Protein AF-A0A0G0N5J6-F1 (afdb_monomer)

Structure (mmCIF, N/CA/C/O backbone):
data_AF-A0A0G0N5J6-F1
#
_entry.id   AF-A0A0G0N5J6-F1
#
loop_
_atom_site.group_PDB
_atom_site.id
_atom_site.type_symbol
_atom_site.label_atom_id
_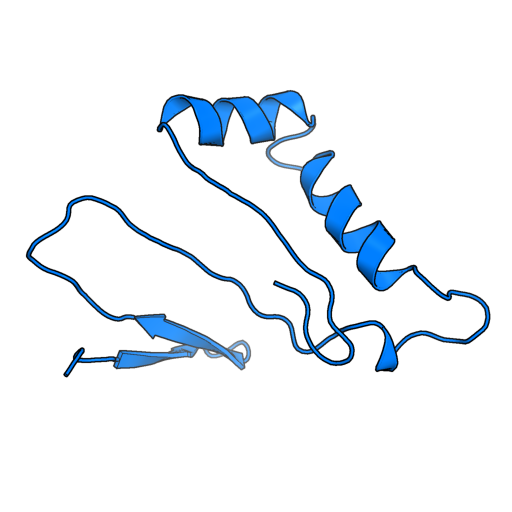atom_site.label_alt_id
_atom_site.label_comp_id
_atom_site.label_asym_id
_atom_site.label_entity_id
_atom_site.label_seq_id
_atom_site.pdbx_PDB_ins_code
_atom_site.Cartn_x
_atom_site.Cartn_y
_atom_site.Cartn_z
_atom_site.occupancy
_atom_site.B_iso_or_equiv
_atom_site.auth_seq_id
_atom_site.auth_comp_id
_atom_site.auth_asym_id
_atom_site.auth_atom_id
_atom_site.pdbx_PDB_model_num
ATOM 1 N N . MET A 1 1 ? -3.639 -3.497 -27.191 1.00 66.94 1 MET A N 1
ATOM 2 C CA . MET A 1 1 ? -4.264 -3.926 -25.921 1.00 66.94 1 MET A CA 1
ATOM 3 C C . MET A 1 1 ? -3.131 -4.365 -25.008 1.00 66.94 1 MET A C 1
ATOM 5 O O . MET A 1 1 ? -2.137 -4.834 -25.545 1.00 66.94 1 MET A O 1
ATOM 9 N N . LEU A 1 2 ? -3.204 -4.128 -23.699 1.00 80.75 2 LEU A N 1
ATOM 10 C CA . LEU A 1 2 ? -2.158 -4.611 -22.792 1.00 80.75 2 LEU A CA 1
ATOM 11 C C . LEU A 1 2 ? -2.317 -6.118 -22.610 1.00 80.75 2 LEU A C 1
ATOM 13 O O . LEU A 1 2 ? -3.413 -6.566 -22.277 1.00 80.75 2 LEU A O 1
ATOM 17 N N . ASP A 1 3 ? -1.240 -6.872 -22.814 1.00 89.94 3 ASP A N 1
ATOM 18 C CA . ASP A 1 3 ? -1.212 -8.288 -22.465 1.00 89.94 3 ASP A CA 1
ATOM 19 C C . ASP A 1 3 ? -1.131 -8.397 -20.943 1.00 89.94 3 ASP A C 1
ATOM 21 O O . ASP A 1 3 ? -0.161 -7.945 -20.334 1.00 89.94 3 ASP A O 1
ATOM 25 N N . PHE A 1 4 ? -2.164 -8.960 -20.318 1.00 94.69 4 PHE A N 1
ATOM 26 C CA . PHE A 1 4 ? -2.195 -9.181 -18.877 1.00 94.69 4 PHE A CA 1
ATOM 27 C C . PHE A 1 4 ? -2.077 -10.668 -18.548 1.00 94.69 4 PHE A C 1
ATOM 29 O O . PHE A 1 4 ? -2.642 -11.523 -19.231 1.00 94.69 4 PHE A O 1
ATOM 36 N N . LYS A 1 5 ? -1.365 -10.982 -17.465 1.00 96.19 5 LYS A N 1
ATOM 37 C CA . LYS A 1 5 ? -1.272 -12.334 -16.910 1.00 96.19 5 LYS A CA 1
ATOM 38 C C . LYS A 1 5 ? -1.809 -12.340 -15.488 1.00 96.19 5 LYS A C 1
ATOM 40 O O . LYS A 1 5 ? -1.393 -11.533 -14.661 1.00 96.19 5 LYS A O 1
ATOM 45 N N . VAL A 1 6 ? -2.692 -13.291 -15.202 1.00 97.44 6 VAL A N 1
ATOM 46 C CA . VAL A 1 6 ? -3.180 -13.570 -13.849 1.00 97.44 6 VAL A CA 1
ATOM 47 C C . VAL A 1 6 ? -2.381 -14.732 -13.268 1.00 97.44 6 VAL A C 1
ATOM 49 O O . VAL A 1 6 ? -2.144 -15.731 -13.945 1.00 97.44 6 VAL A O 1
ATOM 52 N N . THR A 1 7 ? -1.921 -14.581 -12.030 1.00 98.12 7 THR A N 1
ATOM 53 C CA . THR A 1 7 ? -1.281 -15.640 -11.244 1.00 98.12 7 THR A CA 1
ATOM 54 C C . THR A 1 7 ? -2.018 -15.775 -9.921 1.00 98.12 7 THR A C 1
ATOM 56 O O . THR A 1 7 ? -2.067 -14.821 -9.143 1.00 98.12 7 THR A O 1
ATOM 59 N N . ASP A 1 8 ? -2.583 -16.952 -9.676 1.00 98.00 8 ASP A N 1
ATOM 60 C CA . ASP A 1 8 ? -3.235 -17.296 -8.416 1.00 98.00 8 ASP A CA 1
ATOM 61 C C . ASP A 1 8 ? -2.224 -17.962 -7.475 1.00 98.00 8 ASP A C 1
ATOM 63 O O . ASP A 1 8 ? -1.503 -18.887 -7.859 1.00 98.00 8 ASP A O 1
ATOM 67 N N . PHE A 1 9 ? -2.154 -17.482 -6.237 1.00 97.56 9 PHE A N 1
ATOM 68 C CA . PHE A 1 9 ? -1.317 -18.060 -5.191 1.00 97.56 9 PHE A CA 1
ATOM 69 C C . PHE A 1 9 ? -2.136 -18.974 -4.274 1.00 97.56 9 PHE A C 1
ATOM 71 O O . PHE A 1 9 ? -3.322 -18.752 -4.039 1.00 97.56 9 PHE A O 1
ATOM 78 N N . ASN A 1 10 ? -1.476 -19.964 -3.663 1.00 97.88 10 ASN A N 1
ATOM 79 C CA . ASN A 1 10 ? -2.119 -20.930 -2.758 1.00 97.88 10 ASN A CA 1
ATOM 80 C C . ASN A 1 10 ? -2.777 -20.288 -1.523 1.00 97.88 10 ASN A C 1
ATOM 82 O O . ASN A 1 10 ? -3.629 -20.904 -0.894 1.00 97.88 10 ASN A O 1
ATOM 86 N N . ASN A 1 11 ? -2.374 -19.068 -1.157 1.00 96.19 11 ASN A N 1
ATOM 87 C CA . ASN A 1 11 ? -2.953 -18.306 -0.049 1.00 96.19 11 ASN A CA 1
ATOM 88 C C . ASN A 1 11 ? -4.160 -17.441 -0.467 1.00 96.19 11 ASN A C 1
ATOM 90 O O . ASN A 1 11 ? -4.617 -16.626 0.329 1.00 96.19 11 ASN A O 1
ATOM 94 N N . GLY A 1 12 ? -4.644 -17.576 -1.705 1.00 94.94 12 GLY A N 1
ATOM 95 C CA . GLY A 1 12 ? -5.777 -16.816 -2.236 1.00 94.94 12 GLY A CA 1
ATOM 96 C C . GLY A 1 12 ? -5.422 -15.436 -2.796 1.00 94.94 12 GLY A C 1
ATOM 97 O O . GLY A 1 12 ? -6.300 -14.766 -3.337 1.00 94.94 12 GLY A O 1
ATOM 98 N N . LEU A 1 13 ? -4.158 -15.000 -2.715 1.00 96.44 13 LEU A N 1
ATOM 99 C CA . LEU A 1 13 ? -3.727 -13.766 -3.370 1.00 96.44 13 LEU A CA 1
ATOM 100 C C . LEU A 1 13 ? -3.781 -13.940 -4.893 1.00 96.44 13 LEU A C 1
ATOM 102 O O . LEU A 1 13 ? -3.315 -14.945 -5.433 1.00 96.44 13 LEU A O 1
ATOM 106 N N . LYS A 1 14 ? -4.290 -12.922 -5.585 1.00 97.44 14 LYS A N 1
ATOM 107 C CA . LYS A 1 14 ? -4.291 -12.839 -7.045 1.00 97.44 14 LYS A CA 1
ATOM 108 C C . LYS A 1 14 ? -3.362 -11.722 -7.497 1.00 97.44 14 LYS A C 1
ATOM 110 O O . LYS A 1 14 ? -3.542 -10.574 -7.101 1.00 97.44 14 LYS A O 1
ATOM 115 N N . LEU A 1 15 ? -2.386 -12.050 -8.339 1.00 97.75 15 LEU A N 1
ATOM 116 C CA . LEU A 1 15 ? -1.487 -11.078 -8.958 1.00 97.75 15 LEU A CA 1
ATOM 117 C C . LEU A 1 15 ? -1.831 -10.912 -10.433 1.00 97.75 15 LEU A C 1
ATOM 119 O O . LEU A 1 15 ? -1.874 -11.886 -11.183 1.00 97.75 15 LEU A O 1
ATOM 123 N N . ILE A 1 16 ? -2.022 -9.663 -10.841 1.00 97.25 16 ILE A N 1
ATOM 124 C CA . ILE A 1 16 ? -2.206 -9.272 -12.235 1.00 97.25 16 ILE A CA 1
ATOM 125 C C . ILE A 1 16 ? -0.948 -8.522 -12.668 1.00 97.25 16 ILE A C 1
ATOM 127 O O . ILE A 1 16 ? -0.577 -7.528 -12.047 1.00 97.25 16 ILE A O 1
ATOM 131 N N . THR A 1 17 ? -0.285 -8.991 -13.722 1.00 96.75 17 THR A N 1
ATOM 132 C CA . THR A 1 17 ? 0.864 -8.302 -14.322 1.00 96.75 17 THR A CA 1
ATOM 133 C C . THR A 1 17 ? 0.531 -7.847 -15.735 1.00 96.75 17 THR A C 1
ATOM 135 O O . THR A 1 17 ? -0.109 -8.578 -16.485 1.00 96.75 17 THR A O 1
ATOM 138 N N . ALA A 1 18 ? 0.975 -6.643 -16.099 1.00 95.12 18 ALA A N 1
ATOM 139 C CA . ALA A 1 18 ? 0.812 -6.068 -17.433 1.00 95.12 18 ALA A CA 1
ATOM 140 C C . ALA A 1 18 ? 2.146 -5.427 -17.872 1.00 95.12 18 ALA A C 1
ATOM 142 O O . ALA A 1 18 ? 2.397 -4.261 -17.554 1.00 95.12 18 ALA A O 1
ATOM 143 N N . PRO A 1 19 ? 3.059 -6.187 -18.508 1.00 92.75 19 PRO A N 1
ATOM 144 C CA . PRO A 1 19 ? 4.374 -5.681 -18.885 1.00 92.75 19 PRO A CA 1
ATOM 145 C C . PRO A 1 19 ? 4.289 -4.595 -19.965 1.00 92.75 19 PRO A C 1
ATOM 147 O O . PRO A 1 19 ? 3.578 -4.722 -20.959 1.00 92.75 19 PRO A O 1
ATOM 150 N N . LEU A 1 20 ? 5.085 -3.540 -19.784 1.00 92.81 20 LEU A N 1
ATOM 151 C CA . LEU A 1 20 ? 5.213 -2.415 -20.707 1.00 92.81 20 LEU A CA 1
ATOM 152 C C . LEU A 1 20 ? 6.680 -2.250 -21.110 1.00 92.81 20 LEU A C 1
ATOM 154 O O . LEU A 1 20 ? 7.486 -1.757 -20.329 1.00 92.81 20 LEU A O 1
ATOM 158 N N . ALA A 1 21 ? 7.033 -2.629 -22.341 1.00 91.50 21 ALA A N 1
ATOM 159 C CA . ALA A 1 21 ? 8.426 -2.593 -22.809 1.00 91.50 21 ALA A CA 1
ATOM 160 C C . ALA A 1 21 ? 9.002 -1.169 -22.961 1.00 91.50 21 ALA A C 1
ATOM 162 O O . ALA A 1 21 ? 10.215 -0.980 -22.933 1.00 91.50 21 ALA A O 1
ATOM 163 N N . ASN A 1 22 ? 8.137 -0.161 -23.106 1.00 93.81 22 ASN A N 1
ATOM 164 C CA . ASN A 1 22 ? 8.533 1.205 -23.463 1.00 93.81 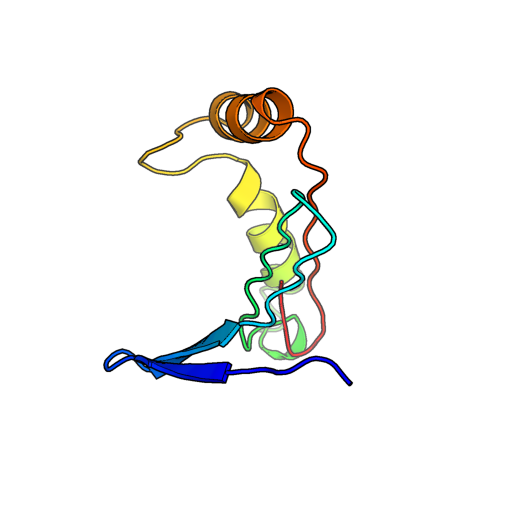22 ASN A CA 1
ATOM 165 C C . ASN A 1 22 ? 8.743 2.124 -22.247 1.00 93.81 22 ASN A C 1
ATOM 167 O O . ASN A 1 22 ? 8.867 3.336 -22.411 1.00 93.81 22 ASN A O 1
ATOM 171 N N . THR A 1 23 ? 8.756 1.583 -21.027 1.00 93.50 23 THR A N 1
ATOM 172 C CA . THR A 1 23 ? 8.974 2.359 -19.801 1.00 93.50 23 THR A CA 1
ATOM 173 C C . THR A 1 23 ? 9.875 1.614 -18.825 1.00 93.50 23 THR A C 1
ATOM 175 O O . THR A 1 23 ? 9.910 0.388 -18.792 1.00 93.50 23 THR A O 1
ATOM 178 N N . LYS A 1 24 ? 10.611 2.379 -18.017 1.00 92.19 24 LYS A N 1
ATOM 179 C CA . LYS A 1 24 ? 11.367 1.866 -16.865 1.00 92.19 24 LYS A CA 1
ATOM 180 C C . LYS A 1 24 ? 10.610 2.048 -15.547 1.00 92.19 24 LYS A C 1
ATOM 182 O O . LYS A 1 24 ? 11.068 1.560 -14.519 1.00 92.19 24 LYS A O 1
ATOM 187 N N . ALA A 1 25 ? 9.492 2.776 -15.568 1.00 94.69 25 ALA A N 1
ATOM 188 C CA . ALA A 1 25 ? 8.643 2.956 -14.401 1.00 94.69 25 ALA A CA 1
ATOM 189 C C . ALA A 1 25 ? 7.837 1.683 -14.124 1.00 94.69 25 ALA A C 1
ATOM 191 O O . ALA A 1 25 ? 7.455 0.958 -15.043 1.00 94.69 25 ALA A O 1
ATOM 192 N N . VAL A 1 26 ? 7.547 1.448 -12.849 1.00 95.44 26 VAL A N 1
ATOM 193 C CA . VAL A 1 26 ? 6.673 0.372 -12.388 1.00 95.44 26 VAL A CA 1
ATOM 194 C C . VAL A 1 26 ? 5.591 0.974 -11.502 1.00 95.44 26 VAL A C 1
ATOM 196 O O . VAL A 1 26 ? 5.866 1.861 -10.696 1.00 95.44 26 VAL A O 1
ATOM 199 N N . THR A 1 27 ? 4.365 0.485 -11.648 1.00 95.75 27 THR A N 1
ATOM 200 C CA . THR A 1 27 ? 3.250 0.820 -10.761 1.00 95.75 27 THR A CA 1
ATOM 201 C C . THR A 1 27 ? 2.802 -0.455 -10.070 1.00 95.75 27 THR A C 1
ATOM 203 O O . THR A 1 27 ? 2.644 -1.492 -10.713 1.00 95.75 27 THR A O 1
ATOM 206 N N . ILE A 1 28 ? 2.619 -0.375 -8.757 1.00 96.50 28 ILE A N 1
ATOM 207 C CA . ILE A 1 28 ? 2.116 -1.468 -7.929 1.00 96.50 28 ILE A CA 1
ATOM 208 C C . ILE A 1 28 ? 0.872 -0.940 -7.227 1.00 96.50 28 ILE A C 1
ATOM 210 O O . ILE A 1 28 ? 0.915 0.139 -6.643 1.00 96.50 28 ILE A O 1
ATOM 214 N N . LEU A 1 29 ? -0.215 -1.703 -7.294 1.00 97.12 29 LEU A N 1
ATOM 215 C CA . LEU A 1 29 ? -1.455 -1.426 -6.584 1.00 97.12 29 LEU A CA 1
ATOM 216 C C . LEU A 1 29 ? -1.822 -2.668 -5.776 1.00 97.12 29 LEU A C 1
ATOM 218 O O . LEU A 1 29 ? -1.864 -3.774 -6.319 1.00 97.12 29 LEU A O 1
ATOM 222 N N . PHE A 1 30 ? -2.085 -2.477 -4.489 1.00 96.25 30 PHE A N 1
ATOM 223 C CA . PHE A 1 30 ? -2.694 -3.493 -3.644 1.00 96.25 30 PHE A CA 1
ATOM 224 C C . PHE A 1 30 ? -4.172 -3.150 -3.522 1.00 96.25 30 PHE A C 1
ATOM 226 O O . PHE A 1 30 ? -4.502 -2.009 -3.251 1.00 96.25 30 PHE A O 1
ATOM 233 N N . LEU A 1 31 ? -5.057 -4.118 -3.744 1.00 96.38 31 LEU A N 1
ATOM 234 C CA . LEU A 1 31 ? -6.494 -3.928 -3.564 1.00 96.38 31 LEU A CA 1
ATOM 235 C C . LEU A 1 31 ? -6.995 -4.941 -2.555 1.00 96.38 31 LEU A C 1
ATOM 237 O O . LEU A 1 31 ? -6.865 -6.151 -2.752 1.00 96.38 31 LEU A O 1
ATOM 241 N N . ILE A 1 32 ? -7.566 -4.432 -1.474 1.00 95.38 32 ILE A N 1
ATOM 242 C CA . ILE A 1 32 ? -8.138 -5.233 -0.407 1.00 95.38 32 ILE A CA 1
ATOM 243 C C . ILE A 1 32 ? -9.655 -5.082 -0.493 1.00 95.38 32 ILE A C 1
ATOM 245 O O . ILE A 1 32 ? -10.171 -3.979 -0.646 1.00 95.38 32 ILE A O 1
ATOM 249 N N . SER A 1 33 ? -10.380 -6.200 -0.412 1.00 94.62 33 SER A N 1
ATOM 250 C CA . SER A 1 33 ? -11.853 -6.219 -0.404 1.00 94.62 33 SER A CA 1
ATOM 251 C C . SER A 1 33 ? -12.405 -5.864 0.979 1.00 94.62 33 SER A C 1
ATOM 253 O O . SER A 1 33 ? -13.035 -6.684 1.638 1.00 94.62 33 SER A O 1
ATOM 255 N N . VAL A 1 34 ? -12.080 -4.657 1.437 1.00 92.88 34 VAL A N 1
ATOM 256 C CA . VAL A 1 34 ? -12.571 -4.026 2.664 1.00 92.88 34 VAL A CA 1
ATOM 257 C C . VAL A 1 34 ? -12.691 -2.525 2.409 1.00 92.88 34 VAL A C 1
ATOM 259 O O . VAL A 1 34 ? -11.992 -1.998 1.555 1.00 92.88 34 VAL A O 1
ATOM 262 N N . GLY A 1 35 ? -13.564 -1.842 3.133 1.00 96.31 35 GLY A N 1
ATOM 263 C CA . GLY A 1 35 ? -13.845 -0.420 2.983 1.00 96.31 35 GLY A CA 1
ATOM 264 C C . GLY A 1 35 ? -14.908 0.015 3.988 1.00 96.31 35 GLY A C 1
ATOM 265 O O . GLY A 1 35 ? -15.326 -0.780 4.835 1.00 96.31 35 GLY A O 1
ATOM 266 N N . SER A 1 36 ? -15.374 1.260 3.887 1.00 97.69 36 SER A N 1
ATOM 267 C CA . SER A 1 36 ? -16.288 1.844 4.879 1.00 97.69 36 SER A CA 1
ATOM 268 C C . SER A 1 36 ? -17.629 1.112 5.023 1.00 97.69 36 SER A C 1
ATOM 270 O O . SER A 1 36 ? -18.258 1.185 6.074 1.00 97.69 36 SER A O 1
ATOM 272 N N . ARG A 1 37 ? -18.064 0.347 4.013 1.00 97.38 37 ARG A N 1
ATOM 273 C CA . ARG A 1 37 ? -19.291 -0.468 4.058 1.00 97.38 37 ARG A CA 1
ATOM 274 C C . ARG A 1 37 ? -19.241 -1.570 5.112 1.00 97.38 37 ARG A C 1
ATOM 276 O O . ARG A 1 37 ? -20.289 -2.011 5.572 1.00 97.38 37 ARG A O 1
ATOM 283 N N . TYR A 1 38 ? -18.045 -2.036 5.454 1.00 96.56 38 TYR A N 1
ATOM 284 C CA . TYR A 1 38 ? -17.844 -3.129 6.403 1.00 96.56 38 TYR A CA 1
ATOM 285 C C . TYR A 1 38 ? -17.614 -2.631 7.834 1.00 96.56 38 TYR A C 1
ATOM 287 O O . TYR A 1 38 ? -17.274 -3.424 8.710 1.00 96.56 38 TYR A O 1
ATOM 295 N N . GLU A 1 39 ? -17.752 -1.327 8.074 1.00 97.25 39 GLU A N 1
ATOM 296 C CA . GLU A 1 39 ? -17.585 -0.739 9.396 1.00 97.25 39 GLU A CA 1
ATOM 297 C C . GLU A 1 39 ? -18.835 -0.937 10.248 1.00 97.25 39 GLU A C 1
ATOM 299 O O . GLU A 1 39 ? -19.969 -0.783 9.793 1.00 97.25 39 GLU A O 1
ATOM 304 N N . GLU A 1 40 ? -18.617 -1.222 11.527 1.00 97.44 40 GLU A N 1
ATOM 305 C CA . GLU A 1 40 ? -19.669 -1.127 12.528 1.00 97.44 40 GLU A CA 1
ATOM 306 C C . GLU A 1 40 ? -19.951 0.343 12.844 1.00 97.44 40 GLU A C 1
ATOM 308 O O . GLU A 1 40 ? -19.034 1.166 12.890 1.00 97.44 40 GLU A O 1
ATOM 313 N N . ALA A 1 41 ? -21.202 0.675 13.172 1.00 97.25 41 ALA A N 1
ATOM 314 C CA . ALA A 1 41 ? -21.599 2.058 13.463 1.00 97.25 41 ALA A CA 1
ATOM 315 C C . ALA A 1 41 ? -20.779 2.707 14.600 1.00 97.25 41 ALA A C 1
ATOM 317 O O . ALA A 1 41 ? -20.578 3.921 14.621 1.00 97.25 41 ALA A O 1
ATOM 318 N N . SER A 1 42 ? -20.291 1.902 15.549 1.00 98.12 42 SER A N 1
ATOM 319 C CA . SER A 1 42 ? -19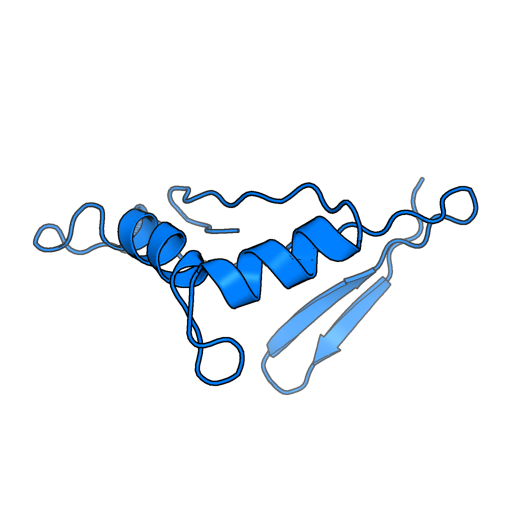.431 2.344 16.653 1.00 98.12 42 SER A CA 1
ATOM 320 C C . SER A 1 42 ? -17.985 2.648 16.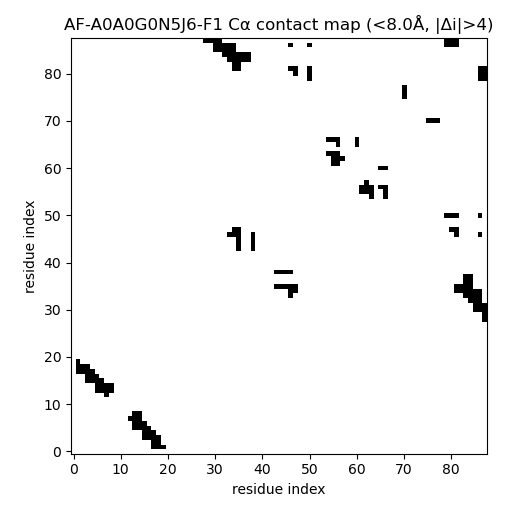236 1.00 98.12 42 SER A C 1
ATOM 322 O O . SER A 1 42 ? -17.228 3.195 17.036 1.00 98.12 42 SER A O 1
ATOM 324 N N . GLN A 1 43 ? -17.597 2.301 15.008 1.00 96.88 43 GLN A N 1
ATOM 325 C CA . GLN A 1 43 ? -16.240 2.403 14.469 1.00 96.88 43 GLN A CA 1
ATOM 326 C C . GLN A 1 43 ? -16.186 3.178 13.144 1.00 96.88 43 GLN A C 1
ATOM 328 O O . GLN A 1 43 ? -15.207 3.057 12.414 1.00 96.88 43 GLN A O 1
ATOM 333 N N . ASN A 1 44 ? -17.204 3.983 12.828 1.00 96.62 44 ASN A N 1
ATOM 334 C CA . ASN A 1 44 ? -17.233 4.772 11.595 1.00 96.62 44 ASN A CA 1
ATOM 335 C C . ASN A 1 44 ? -15.921 5.548 11.368 1.00 96.62 44 ASN A C 1
ATOM 337 O O . ASN A 1 44 ? -15.450 6.284 12.239 1.00 96.62 44 ASN A O 1
ATOM 341 N N . GLY A 1 45 ? -15.358 5.400 10.171 1.00 96.81 45 GLY A N 1
ATOM 342 C CA . GLY A 1 45 ? -14.086 5.976 9.749 1.00 96.81 45 GLY A CA 1
ATOM 343 C C . GLY A 1 45 ? -12.856 5.119 10.058 1.00 96.81 45 GLY A C 1
ATOM 344 O O . GLY A 1 45 ? -11.749 5.537 9.711 1.00 96.81 45 GLY A O 1
ATOM 345 N N . ILE A 1 46 ? -12.998 3.943 10.684 1.00 97.06 46 ILE A N 1
ATOM 346 C CA . ILE A 1 46 ? -11.855 3.093 11.049 1.00 97.06 46 ILE A CA 1
ATOM 347 C C . ILE A 1 46 ? -11.060 2.608 9.833 1.00 97.06 46 ILE A C 1
ATOM 349 O O . ILE A 1 46 ? -9.837 2.537 9.913 1.00 97.06 46 ILE A O 1
ATOM 353 N N . SER A 1 47 ? -11.702 2.329 8.699 1.00 96.75 47 SER A N 1
ATOM 354 C CA . SER A 1 47 ? -11.024 1.856 7.484 1.00 96.75 47 SER A CA 1
ATOM 355 C C . SER A 1 47 ? -10.102 2.938 6.933 1.00 96.75 47 SER A C 1
ATOM 357 O O . SER A 1 47 ? -8.916 2.694 6.719 1.00 96.75 47 SER A O 1
ATOM 359 N N . HIS A 1 48 ? -10.617 4.166 6.814 1.00 97.75 48 HIS A N 1
ATOM 360 C CA . HIS A 1 48 ? -9.820 5.318 6.394 1.00 97.75 48 HIS A CA 1
ATOM 361 C C . HIS A 1 48 ? -8.741 5.648 7.432 1.00 97.75 48 HIS A C 1
ATOM 363 O O . HIS A 1 48 ? -7.608 5.958 7.083 1.00 97.75 48 HIS A O 1
ATOM 369 N N . PHE A 1 49 ? -9.034 5.523 8.726 1.00 97.19 49 PHE A N 1
ATOM 370 C CA . PHE A 1 49 ? -8.018 5.724 9.754 1.00 97.19 49 PHE A CA 1
ATOM 371 C C . PHE A 1 49 ? -6.872 4.702 9.643 1.00 97.19 49 PHE A C 1
ATOM 373 O O . PHE A 1 49 ? -5.702 5.084 9.692 1.00 97.19 49 PHE A O 1
ATOM 380 N N . LEU A 1 50 ? -7.187 3.419 9.435 1.00 95.75 50 LEU A N 1
ATOM 381 C CA . LEU A 1 50 ? -6.198 2.357 9.233 1.00 95.75 50 LEU A CA 1
ATOM 382 C C . LEU A 1 50 ? -5.360 2.572 7.967 1.00 95.75 50 LEU A C 1
ATOM 384 O O . LEU A 1 50 ? -4.146 2.373 8.024 1.00 95.75 50 LEU A O 1
ATOM 388 N N . GLU A 1 51 ? -5.967 3.037 6.871 1.00 96.75 51 GLU A N 1
ATOM 389 C CA . GLU A 1 51 ? -5.258 3.439 5.647 1.00 96.75 51 GLU A CA 1
ATOM 390 C C . GLU A 1 51 ? -4.111 4.414 5.964 1.00 96.75 51 GLU A C 1
ATOM 392 O O . GLU A 1 51 ? -2.961 4.166 5.597 1.00 96.75 51 GLU A O 1
ATOM 397 N N . HIS A 1 52 ? -4.381 5.469 6.743 1.00 96.69 52 HIS A N 1
ATOM 398 C CA . HIS A 1 52 ? -3.349 6.427 7.167 1.00 96.69 52 HIS A CA 1
ATOM 399 C C . HIS A 1 52 ? -2.298 5.807 8.089 1.00 96.69 52 HIS A C 1
ATOM 401 O O . HIS A 1 52 ? -1.120 6.178 8.023 1.00 96.69 52 HIS A O 1
ATOM 407 N N . LEU A 1 53 ? -2.697 4.882 8.967 1.00 96.00 53 LEU A N 1
ATOM 408 C CA . LEU A 1 53 ? -1.782 4.241 9.914 1.00 96.00 53 LEU A CA 1
ATOM 409 C 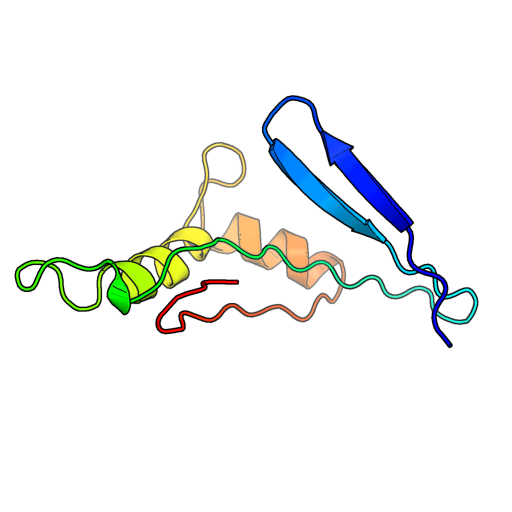C . LEU A 1 53 ? -0.756 3.332 9.234 1.00 96.00 53 LEU A C 1
ATOM 411 O O . LEU A 1 53 ? 0.364 3.222 9.740 1.00 96.00 53 LEU A O 1
ATOM 415 N N . PHE A 1 54 ? -1.059 2.759 8.066 1.00 92.50 54 PHE A N 1
ATOM 416 C CA . PHE A 1 54 ? -0.081 1.962 7.316 1.00 92.50 54 PHE A CA 1
ATOM 417 C C . PHE A 1 54 ? 1.152 2.764 6.872 1.00 92.50 54 PHE A C 1
ATOM 419 O O . PHE A 1 54 ? 2.225 2.189 6.683 1.00 92.50 54 PHE A O 1
ATOM 426 N N . PHE A 1 55 ? 1.053 4.095 6.809 1.00 95.44 55 PHE A N 1
ATOM 427 C CA . 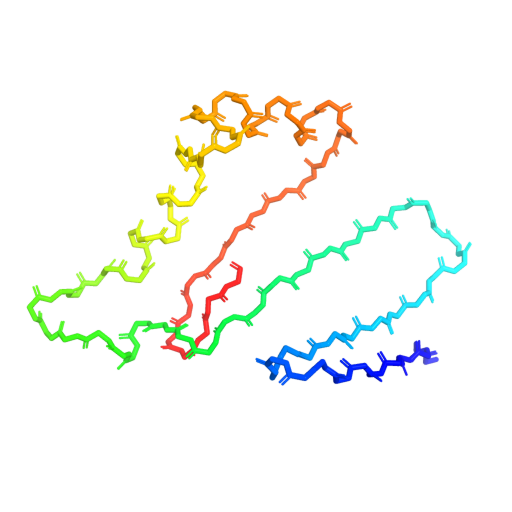PHE A 1 55 ? 2.182 4.983 6.521 1.00 95.44 55 PHE A CA 1
ATOM 428 C C . PHE A 1 55 ? 2.972 5.406 7.766 1.00 95.44 55 PHE A C 1
ATOM 430 O O . PHE A 1 55 ? 3.949 6.148 7.650 1.00 95.44 55 PHE A O 1
ATOM 437 N N . LYS A 1 56 ? 2.576 4.977 8.971 1.00 96.88 56 LYS A N 1
ATOM 438 C CA . LYS A 1 56 ? 3.196 5.446 10.222 1.00 96.88 56 LYS A CA 1
ATOM 439 C C . LYS A 1 56 ? 4.312 4.552 10.747 1.00 96.88 56 LYS A C 1
ATOM 441 O O . LYS A 1 56 ? 5.127 5.040 11.528 1.00 96.88 56 LYS A O 1
ATOM 446 N N . GLY A 1 57 ? 4.410 3.316 10.270 1.00 96.50 57 GLY A N 1
ATOM 447 C CA . GLY A 1 57 ? 5.485 2.395 10.623 1.00 96.50 57 GLY A CA 1
ATOM 448 C C . GLY A 1 57 ? 5.076 0.931 10.487 1.00 96.50 57 GLY A C 1
ATOM 449 O O . GLY A 1 57 ? 3.901 0.581 10.511 1.00 96.50 57 GLY A O 1
ATOM 450 N N . THR A 1 58 ? 6.066 0.057 10.352 1.00 96.19 58 THR A N 1
ATOM 451 C CA . THR A 1 58 ? 5.931 -1.405 10.315 1.00 96.19 58 THR A CA 1
ATOM 452 C C . THR A 1 58 ? 7.102 -2.044 11.056 1.00 96.19 58 THR A C 1
ATOM 454 O O . THR A 1 58 ? 8.136 -1.411 11.247 1.00 96.19 58 THR A O 1
ATOM 457 N N . ASN A 1 59 ? 7.027 -3.339 11.370 1.00 97.50 59 ASN A N 1
ATOM 458 C CA . ASN A 1 59 ? 8.125 -4.048 12.047 1.00 97.50 59 ASN A CA 1
ATOM 459 C C . ASN A 1 59 ? 9.483 -3.950 11.318 1.00 97.50 59 ASN A C 1
ATOM 461 O O . ASN A 1 59 ? 10.525 -3.984 11.963 1.00 97.50 59 ASN A O 1
ATOM 465 N N . LYS A 1 60 ? 9.489 -3.838 9.979 1.00 97.06 60 LYS A N 1
ATOM 466 C CA . LYS A 1 60 ? 10.720 -3.714 9.168 1.00 97.06 60 LYS A CA 1
ATOM 467 C C . LYS A 1 60 ? 11.098 -2.266 8.832 1.00 97.06 60 LYS A C 1
ATOM 469 O O . LYS A 1 60 ? 12.226 -2.024 8.421 1.00 97.06 60 LYS A O 1
ATOM 474 N N . ARG A 1 61 ? 10.158 -1.325 8.953 1.00 96.44 61 ARG A N 1
ATOM 475 C CA . ARG A 1 61 ? 10.338 0.121 8.727 1.00 96.44 61 ARG A CA 1
ATOM 476 C C . ARG A 1 61 ? 9.622 0.862 9.855 1.00 96.44 61 ARG A C 1
ATOM 478 O O . ARG A 1 61 ? 8.466 1.236 9.660 1.00 96.44 61 ARG A O 1
ATOM 485 N N . PRO A 1 62 ? 10.236 0.972 11.044 1.00 97.00 62 PRO A N 1
ATOM 486 C CA . PRO A 1 62 ? 9.519 1.323 12.270 1.00 97.00 62 PRO A CA 1
ATOM 487 C C . PRO A 1 62 ? 8.907 2.722 12.288 1.00 97.00 62 PRO A C 1
ATOM 489 O O . PRO A 1 62 ? 7.942 2.936 13.015 1.00 97.00 62 PRO A O 1
ATOM 492 N N . THR A 1 63 ? 9.434 3.668 11.508 1.00 97.94 63 THR A N 1
ATOM 493 C CA . THR A 1 63 ? 8.966 5.058 11.515 1.00 97.94 63 THR A CA 1
ATOM 494 C C . THR A 1 63 ? 8.379 5.495 10.175 1.00 97.94 63 THR A C 1
ATOM 496 O O . THR A 1 63 ? 8.692 4.946 9.117 1.00 97.94 63 THR A O 1
ATOM 499 N N . THR A 1 64 ? 7.584 6.570 10.207 1.00 97.31 64 THR A N 1
ATOM 500 C CA . THR A 1 64 ? 7.106 7.262 8.995 1.00 97.31 64 THR A CA 1
ATOM 501 C C . THR A 1 64 ? 8.272 7.671 8.090 1.00 97.31 64 THR A C 1
ATOM 503 O O . THR A 1 64 ? 8.188 7.561 6.869 1.00 97.31 64 THR A O 1
ATOM 506 N N . LEU A 1 65 ? 9.388 8.102 8.689 1.00 97.88 65 LEU A N 1
ATOM 507 C CA . LEU A 1 65 ? 10.571 8.541 7.955 1.00 97.88 65 LEU A CA 1
ATOM 508 C C . LEU A 1 65 ? 11.263 7.382 7.225 1.00 97.88 65 LEU A C 1
ATOM 510 O O . LEU A 1 65 ? 11.756 7.582 6.118 1.00 97.88 65 LEU A O 1
ATOM 514 N N . ASP A 1 66 ? 11.281 6.181 7.807 1.00 97.50 66 ASP A N 1
ATOM 515 C CA . ASP A 1 66 ? 11.865 4.992 7.166 1.00 97.50 66 ASP A CA 1
ATOM 516 C C . ASP A 1 66 ? 11.082 4.583 5.912 1.00 97.50 66 ASP A C 1
ATOM 518 O O . ASP A 1 66 ? 11.666 4.159 4.909 1.00 97.50 66 ASP A O 1
ATOM 522 N N . ILE A 1 67 ? 9.754 4.732 5.954 1.00 96.56 67 ILE A N 1
ATOM 523 C CA . ILE A 1 67 ? 8.873 4.493 4.808 1.00 96.56 67 ILE A CA 1
ATOM 524 C C . ILE A 1 67 ? 9.099 5.572 3.742 1.00 96.56 67 ILE A C 1
ATOM 526 O O . ILE A 1 67 ? 9.453 5.230 2.613 1.00 96.56 67 ILE A O 1
ATOM 530 N N . ALA A 1 68 ? 8.978 6.854 4.108 1.00 96.56 68 ALA A N 1
ATOM 531 C CA . ALA A 1 68 ? 9.108 7.974 3.175 1.00 96.56 68 ALA A CA 1
ATOM 532 C C . ALA A 1 68 ? 10.471 7.979 2.466 1.00 96.56 68 ALA A C 1
ATOM 534 O O . ALA A 1 68 ? 10.522 7.959 1.241 1.00 96.56 68 ALA A O 1
ATOM 535 N N . LYS A 1 69 ? 11.580 7.855 3.211 1.00 97.19 69 LYS A N 1
ATOM 536 C CA . LYS A 1 69 ? 12.935 7.808 2.630 1.00 97.19 69 LYS A CA 1
ATOM 537 C C . LYS A 1 69 ? 13.118 6.684 1.611 1.00 97.19 69 LYS A C 1
ATOM 539 O O . LYS A 1 69 ? 13.853 6.864 0.645 1.00 97.19 69 LYS A O 1
ATOM 544 N N . THR A 1 70 ? 12.486 5.525 1.827 1.00 95.12 70 THR A N 1
ATOM 545 C CA . THR A 1 70 ? 12.577 4.395 0.887 1.00 95.12 70 THR A CA 1
ATOM 546 C C . THR A 1 70 ? 11.942 4.754 -0.461 1.00 95.12 70 THR 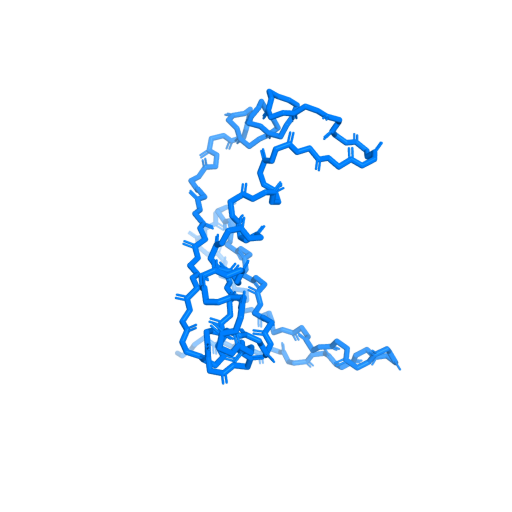A C 1
ATOM 548 O O . THR A 1 70 ? 12.502 4.427 -1.504 1.00 95.12 70 THR A O 1
ATOM 551 N N . LEU A 1 71 ? 10.781 5.413 -0.435 1.00 95.19 71 LEU A N 1
ATOM 552 C CA . LEU A 1 71 ? 10.024 5.792 -1.630 1.00 95.19 71 LEU A CA 1
ATOM 553 C C . LEU A 1 71 ? 10.647 7.014 -2.319 1.00 95.19 71 LEU A C 1
ATOM 555 O O . LEU A 1 71 ? 10.881 6.992 -3.528 1.00 95.19 71 LEU A O 1
ATOM 559 N N . ASP A 1 72 ? 11.015 8.030 -1.541 1.00 96.56 72 ASP A N 1
ATOM 560 C CA . ASP A 1 72 ? 11.659 9.248 -2.036 1.00 96.56 72 ASP A CA 1
ATOM 561 C C . ASP A 1 72 ? 13.025 8.942 -2.667 1.00 96.56 72 ASP A C 1
ATOM 563 O O . ASP A 1 72 ? 13.381 9.515 -3.695 1.00 96.56 72 ASP A O 1
ATOM 567 N N . GLY A 1 73 ? 13.773 7.984 -2.105 1.00 97.38 73 GLY A N 1
ATOM 568 C CA . GLY A 1 73 ? 15.083 7.568 -2.612 1.00 97.38 73 GLY A CA 1
ATOM 569 C C . GLY A 1 73 ? 15.059 6.979 -4.027 1.00 97.38 73 GLY A C 1
ATOM 570 O O . GLY A 1 73 ? 16.096 6.947 -4.686 1.00 97.38 73 GLY A O 1
ATOM 571 N N . VAL A 1 74 ? 13.891 6.544 -4.509 1.00 95.88 74 VAL A N 1
ATOM 572 C CA . VAL A 1 74 ? 13.685 6.078 -5.892 1.00 95.88 74 VAL A CA 1
ATOM 573 C C . VAL A 1 74 ? 12.811 7.030 -6.716 1.00 95.88 74 VAL A C 1
ATOM 575 O O . VAL A 1 74 ? 12.471 6.713 -7.854 1.00 95.88 74 VAL A O 1
ATOM 578 N N . GLY A 1 75 ? 12.443 8.191 -6.161 1.00 96.12 75 GLY A N 1
ATOM 579 C CA . GLY A 1 75 ? 11.566 9.167 -6.810 1.00 96.12 75 GLY A CA 1
ATOM 580 C C . GLY A 1 75 ? 10.131 8.669 -7.007 1.00 96.12 75 GLY A C 1
ATOM 581 O O . GLY A 1 75 ? 9.486 9.045 -7.985 1.00 96.12 75 GLY A O 1
ATOM 582 N N . ALA A 1 76 ? 9.640 7.787 -6.130 1.00 96.69 76 ALA A N 1
ATOM 583 C CA . ALA A 1 76 ? 8.295 7.238 -6.250 1.00 96.69 76 ALA A CA 1
ATOM 584 C C . ALA A 1 76 ? 7.221 8.290 -5.933 1.00 96.69 76 ALA A C 1
ATOM 586 O O . ALA A 1 76 ? 7.313 9.020 -4.949 1.00 96.69 76 ALA A O 1
ATOM 587 N N . SER A 1 77 ? 6.150 8.295 -6.727 1.00 96.69 77 SER A N 1
ATOM 588 C CA . SER A 1 77 ? 4.874 8.900 -6.344 1.00 96.69 77 SER A CA 1
ATOM 589 C C . SER A 1 77 ? 3.972 7.802 -5.789 1.00 96.69 77 SER A C 1
ATOM 591 O O . SER A 1 77 ? 3.871 6.728 -6.386 1.00 96.69 77 SER A O 1
ATOM 593 N N . TYR A 1 78 ? 3.356 8.049 -4.638 1.00 95.75 78 TYR A N 1
ATOM 594 C CA . TYR A 1 78 ? 2.542 7.067 -3.934 1.00 95.75 78 TYR A CA 1
ATOM 595 C C . TYR A 1 78 ? 1.344 7.736 -3.267 1.00 95.75 78 TYR A C 1
ATOM 597 O O . TYR A 1 78 ? 1.388 8.917 -2.924 1.00 95.75 78 TYR A O 1
ATOM 605 N N . ASN A 1 79 ? 0.273 6.967 -3.106 1.00 96.56 79 ASN A N 1
ATOM 606 C CA . ASN A 1 79 ? -0.935 7.370 -2.402 1.00 96.56 79 ASN A CA 1
ATOM 607 C C . ASN A 1 79 ? -1.693 6.116 -1.940 1.00 96.56 79 ASN A C 1
ATOM 609 O O . ASN A 1 79 ? -1.251 5.001 -2.223 1.00 96.56 79 ASN A O 1
ATOM 613 N N . ALA A 1 80 ? -2.815 6.324 -1.265 1.00 97.62 80 ALA A N 1
ATOM 614 C CA . ALA A 1 80 ? -3.803 5.309 -0.939 1.00 97.62 80 ALA A CA 1
ATOM 615 C C . ALA A 1 80 ? -5.220 5.900 -1.065 1.00 97.62 80 ALA A C 1
ATOM 617 O O . ALA A 1 80 ? -5.386 7.098 -1.336 1.00 97.62 80 ALA A O 1
ATOM 618 N N . PHE A 1 81 ? -6.233 5.048 -0.946 1.00 97.94 81 PHE A N 1
ATOM 619 C CA . PHE A 1 81 ? -7.629 5.439 -0.830 1.00 97.94 81 PHE A CA 1
ATOM 620 C C . PHE A 1 81 ? -8.450 4.391 -0.071 1.00 97.94 81 PHE A C 1
ATOM 622 O O . PHE A 1 81 ? -8.209 3.188 -0.169 1.00 97.94 81 PHE A O 1
ATOM 629 N N . THR A 1 82 ? -9.518 4.846 0.583 1.00 98.44 82 THR A N 1
ATOM 630 C CA . THR A 1 82 ? -10.568 4.000 1.159 1.00 98.44 82 THR A CA 1
ATOM 631 C C . THR A 1 82 ? -11.893 4.312 0.482 1.00 98.44 82 THR A C 1
ATOM 633 O O . THR A 1 82 ? -12.417 5.421 0.588 1.00 98.44 82 THR A O 1
ATOM 636 N N . GLY A 1 83 ? -12.435 3.327 -0.225 1.00 97.75 83 GLY A N 1
ATOM 637 C CA . GLY A 1 83 ? -13.786 3.349 -0.767 1.00 97.75 83 GLY A CA 1
ATOM 638 C C . GLY A 1 83 ? -14.788 2.655 0.153 1.00 97.75 83 GLY A C 1
ATOM 639 O O . GLY A 1 83 ? -14.488 2.286 1.288 1.00 97.75 83 GLY A O 1
ATOM 640 N N . GLU A 1 84 ? -15.995 2.441 -0.367 1.00 97.69 84 GLU A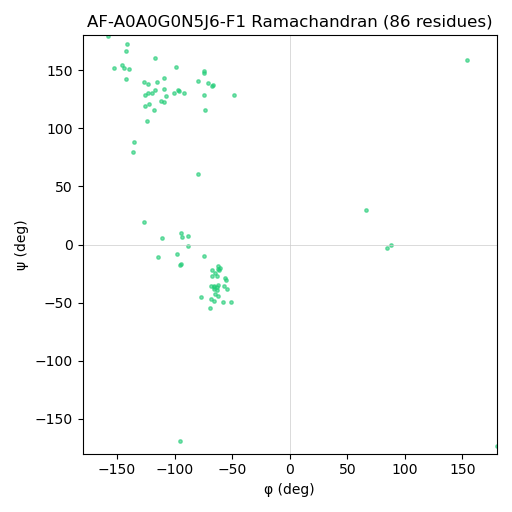 N 1
ATOM 641 C CA . GLU A 1 84 ? -17.038 1.704 0.351 1.00 97.69 84 GLU A CA 1
ATOM 642 C C . GLU A 1 84 ? -16.679 0.226 0.504 1.00 97.69 84 GLU A C 1
ATOM 644 O O . GLU A 1 84 ? -16.779 -0.326 1.591 1.00 97.69 84 GLU A O 1
ATOM 649 N N . GLU A 1 85 ? -16.239 -0.419 -0.576 1.00 97.50 85 GLU A N 1
ATOM 650 C CA . GLU A 1 85 ? -16.028 -1.872 -0.603 1.00 97.50 85 GLU A CA 1
ATOM 651 C C . GLU A 1 85 ? -14.557 -2.276 -0.776 1.00 97.50 85 GLU A C 1
ATOM 653 O O . GLU A 1 85 ? -14.217 -3.452 -0.618 1.00 97.50 85 GLU A O 1
ATOM 658 N N . HIS A 1 86 ? -13.692 -1.308 -1.093 1.00 97.25 86 HIS A N 1
ATOM 659 C CA . HIS A 1 86 ? -12.286 -1.534 -1.412 1.00 97.25 86 HIS A CA 1
ATOM 660 C C . HIS A 1 86 ? -11.379 -0.434 -0.857 1.00 97.25 86 HIS A C 1
ATOM 662 O O . HIS A 1 86 ? -11.711 0.747 -0.951 1.00 97.25 86 HIS A O 1
ATOM 668 N N . THR A 1 87 ? -10.199 -0.833 -0.392 1.00 97.88 87 THR A N 1
ATOM 669 C CA . THR A 1 87 ? -9.095 0.043 0.016 1.00 97.88 87 THR A CA 1
ATOM 670 C C . THR A 1 87 ? -7.868 -0.334 -0.806 1.00 97.88 87 THR A C 1
ATOM 672 O O . THR A 1 87 ? -7.606 -1.529 -1.011 1.00 97.88 87 THR A O 1
ATOM 675 N N . GLY A 1 88 ? -7.124 0.664 -1.282 1.00 95.75 88 GLY A N 1
ATOM 676 C CA . GLY A 1 88 ? -5.903 0.465 -2.064 1.00 95.75 88 GLY A CA 1
ATOM 677 C C . GLY A 1 88 ? -4.905 1.597 -1.961 1.00 95.75 88 GLY A C 1
ATOM 678 O O . GLY A 1 88 ? -5.165 2.532 -1.181 1.00 95.75 88 GLY A O 1
#

Organism: NCBI:txid1618336

Mean predicted aligned error: 3.31 Å

Solvent-accessible surface area (backbone atoms only — not comparable to full-atom values): 5621 Å² total; per-residue (Å²): 131,84,65,68,46,80,45,81,44,97,86,72,53,75,45,78,47,64,82,60,93,91,54,91,79,84,87,88,83,62,80,44,90,44,21,57,70,76,49,52,89,95,43,71,62,49,52,52,50,49,60,60,48,67,59,49,37,41,100,91,33,68,37,41,65,54,49,49,53,61,39,55,74,71,69,58,86,83,84,73,52,63,39,52,61,36,29,62

Sequence (88 aa):
MLDFKVTDFNNGLKLITAPLANTKAVTILFLISVGSRYEEASQNGISHFLEHLFFKGTNKRPTTLDIAKTLDGVGASYNAFTGEEHTG

InterPro domains:
  IPR001431 Peptidase M16, zinc-binding site [PS00143] (35-58)
  IPR011249 Metalloenzyme, LuxS/M16 peptidase-like [SSF63411] (3-87)
  IPR011765 Peptidase M16, N-terminal [PF00675] (21-87)
  IPR050361 Mitochondrial Processing Peptidase/Ubiquinol-cytochrome c Reductase Complex [PTHR11851] (5-87)

Nearest PDB structures (foldseek):
  4pfc-assembly1_B  TM=8.292E-01  e=1.389E-03  Homo sapiens
  3p7l-assembly1_A  TM=8.399E-01  e=3.707E-03  Rattus norvegicus
  4iof-assembly1_A  TM=8.017E-01  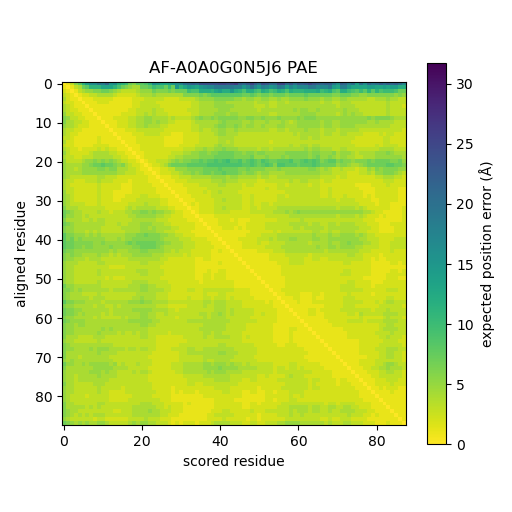e=5.488E-03  Homo sapiens
  2g54-assembly1_A  TM=8.391E-01  e=8.675E-03  Homo sapiens
  2jg4-assembly2_B  TM=8.139E-01  e=1.127E-02  Homo sapiens

pLDDT: mean 95.79, std 3.85, range [66.94, 98.44]

Radius of gyration: 16.01 Å; Cα contacts (8 Å, |Δi|>4): 96; chains: 1; bounding box: 37×30×43 Å

Secondary structure (DSSP, 8-state):
----EEEE-TTS-EEEE---TT-S-------BS--GGG--GGGTTHHHHHHHHTTT-BTTB-SHHHHHHHHHTTT------B-SS-B-

Foldseek 3Di:
DFDWDWDADPVRDIDIDTDDPVDPDDDDDDKDQAAQLPDDPVCRCVRVVVQVVVCAADPVQRGNCSSVCVQVVVPHDDDWDGDNGITD